Protein AF-A0A3D3IXP9-F1 (afdb_monomer_lite)

Radius of gyration: 16.08 Å; chains: 1; bounding box: 31×39×38 Å

Foldseek 3Di:
DLVVVPVVDPDPVVNVVVVVCVVVCVVVDPQAQVNLQVCLVPPPCQQPDDDCLVVLVVVLVVHQEEEEDEQCRNVPCQQNNVVRHQAYEYEHCYDHPNQPDGDPRYHYDNDDCVVPDDDD

Secondary structure (DSSP, 8-state):
-GGGGTTT--SHHHHHHHHHHHHTTTT-S---HHHHHHHHHH-HHHHH--SSGGGHHHHTTT-SSEEEEET-TT-HHHHHHGGGSSEEEEEESS--GGGTT--TTEEEEE--GGG-PPP-

Structure (mmCIF, N/CA/C/O backbone):
data_AF-A0A3D3IXP9-F1
#
_entry.id   AF-A0A3D3IXP9-F1
#
loop_
_atom_site.group_PDB
_atom_site.id
_atom_site.type_symbol
_atom_site.label_atom_id
_atom_site.label_alt_id
_atom_site.label_comp_id
_atom_site.label_asym_id
_atom_site.label_entity_id
_atom_site.label_seq_id
_atom_site.pdbx_PDB_ins_code
_atom_site.Cartn_x
_atom_site.Cartn_y
_atom_site.Cartn_z
_atom_site.occupancy
_atom_site.B_iso_or_equiv
_atom_site.auth_seq_id
_atom_site.auth_comp_id
_atom_site.auth_asym_id
_atom_site.auth_atom_id
_atom_site.pdbx_PDB_model_num
ATOM 1 N N . MET A 1 1 ? 8.637 -24.727 -7.833 1.00 47.94 1 MET A N 1
ATOM 2 C CA . MET A 1 1 ? 8.198 -23.346 -8.143 1.00 47.94 1 MET A CA 1
ATOM 3 C C . MET A 1 1 ? 6.773 -23.260 -8.717 1.00 47.94 1 MET A C 1
ATOM 5 O O . MET A 1 1 ? 6.031 -22.393 -8.285 1.00 47.94 1 MET A O 1
ATOM 9 N N . LEU A 1 2 ? 6.323 -24.171 -9.600 1.00 38.81 2 LEU A N 1
ATOM 10 C CA . LEU A 1 2 ? 4.950 -24.142 -10.159 1.00 38.81 2 LEU A CA 1
ATOM 11 C C . LEU A 1 2 ? 3.801 -24.385 -9.154 1.00 38.81 2 LEU A C 1
ATOM 13 O O . LEU A 1 2 ? 2.706 -23.862 -9.352 1.00 38.81 2 LEU A O 1
ATOM 17 N N . ALA A 1 3 ? 4.027 -25.146 -8.078 1.00 42.03 3 ALA A N 1
ATOM 18 C CA . ALA A 1 3 ? 2.979 -25.472 -7.102 1.00 42.03 3 ALA A CA 1
ATOM 19 C C . ALA A 1 3 ? 2.498 -24.254 -6.283 1.00 42.03 3 ALA A C 1
ATOM 21 O O . ALA A 1 3 ? 1.348 -24.214 -5.858 1.00 42.03 3 ALA A O 1
ATOM 22 N N . PHE A 1 4 ? 3.339 -23.227 -6.122 1.00 41.59 4 PHE A N 1
ATOM 23 C CA . PHE A 1 4 ? 3.035 -22.054 -5.290 1.00 41.59 4 PHE A CA 1
ATOM 24 C C . PHE A 1 4 ? 2.062 -21.067 -5.967 1.00 41.59 4 PHE A C 1
ATOM 26 O O . PHE A 1 4 ? 1.372 -20.297 -5.307 1.00 41.59 4 PHE A O 1
ATOM 33 N N . ILE A 1 5 ? 1.946 -21.118 -7.299 1.00 48.31 5 ILE A N 1
ATOM 34 C CA . ILE A 1 5 ? 1.144 -20.168 -8.090 1.00 48.31 5 ILE A CA 1
ATOM 35 C C . ILE A 1 5 ? -0.352 -20.539 -8.095 1.00 48.31 5 ILE A C 1
ATOM 37 O O . ILE A 1 5 ? -1.208 -19.677 -8.314 1.00 48.31 5 ILE A O 1
ATOM 41 N N . GLN A 1 6 ? -0.702 -21.803 -7.823 1.00 42.44 6 GLN A N 1
ATOM 42 C CA . GLN A 1 6 ? -2.093 -22.268 -7.896 1.00 42.44 6 GLN A CA 1
ATOM 43 C C . GLN A 1 6 ? -3.021 -21.605 -6.863 1.00 42.44 6 GLN A C 1
ATOM 45 O O . GLN A 1 6 ? -4.203 -21.432 -7.163 1.00 42.44 6 GLN A O 1
ATOM 50 N N . GLY A 1 7 ? -2.499 -21.188 -5.703 1.00 44.84 7 GLY A N 1
ATOM 51 C CA . GLY A 1 7 ? -3.282 -20.529 -4.648 1.00 44.84 7 GLY A CA 1
ATOM 52 C C . GLY A 1 7 ? -3.474 -19.018 -4.831 1.00 44.84 7 GLY A C 1
ATOM 53 O O . GLY A 1 7 ? -4.464 -18.466 -4.358 1.00 44.84 7 GLY A O 1
ATOM 54 N N . ILE A 1 8 ? -2.565 -18.350 -5.546 1.00 53.56 8 ILE A N 1
ATOM 55 C CA . ILE A 1 8 ? -2.538 -16.880 -5.662 1.00 53.56 8 ILE A CA 1
ATOM 56 C C . ILE A 1 8 ? -3.399 -16.402 -6.842 1.00 53.56 8 ILE A C 1
ATOM 58 O O . ILE A 1 8 ? -4.122 -15.412 -6.747 1.00 53.56 8 ILE A O 1
ATOM 62 N N . LEU A 1 9 ? -3.394 -17.138 -7.958 1.00 55.09 9 LEU A N 1
ATOM 63 C CA . LEU A 1 9 ? -4.157 -16.779 -9.155 1.00 55.09 9 LEU A CA 1
ATOM 64 C C . LEU A 1 9 ? -5.487 -17.537 -9.202 1.00 55.09 9 LEU A C 1
ATOM 66 O O . LEU A 1 9 ? -5.583 -18.662 -9.709 1.00 55.09 9 LEU A O 1
ATOM 70 N N . ARG A 1 10 ? -6.542 -16.883 -8.700 1.00 58.53 10 ARG A N 1
ATOM 71 C CA . ARG A 1 10 ? -7.897 -17.456 -8.616 1.00 58.53 10 ARG A CA 1
ATOM 72 C C . ARG A 1 10 ? -8.490 -17.832 -9.982 1.00 58.53 10 ARG A C 1
ATOM 74 O O . ARG A 1 10 ? -9.224 -18.814 -10.073 1.00 58.53 10 ARG A O 1
ATOM 81 N N . ARG A 1 11 ? -8.185 -17.100 -11.064 1.00 69.06 11 ARG A N 1
ATOM 82 C CA . ARG A 1 11 ? -8.832 -17.300 -12.378 1.00 69.06 11 ARG A CA 1
ATOM 83 C C . ARG A 1 11 ? -7.960 -18.123 -13.329 1.00 69.06 11 ARG A C 1
ATOM 85 O O . ARG A 1 11 ? -6.786 -17.830 -13.538 1.00 69.06 11 ARG A O 1
ATOM 92 N N . LYS A 1 12 ? -8.570 -19.110 -13.999 1.00 74.19 12 LYS A N 1
ATOM 93 C CA . LYS A 1 12 ? -7.897 -19.990 -14.979 1.00 74.19 12 LYS A CA 1
ATOM 94 C C . LYS A 1 12 ? -7.187 -19.205 -16.091 1.00 74.19 12 LYS A C 1
ATOM 96 O O . LYS A 1 12 ? -6.066 -19.550 -16.443 1.00 74.19 12 LYS A O 1
ATOM 101 N N . LYS A 1 13 ? -7.806 -18.132 -16.596 1.00 74.62 13 LYS A N 1
ATOM 102 C CA . LYS A 1 13 ? -7.219 -17.263 -17.631 1.00 74.62 13 LYS A CA 1
ATOM 103 C C . LYS A 1 13 ? -5.920 -16.581 -17.182 1.00 74.62 13 LYS A C 1
ATOM 105 O O . LYS A 1 13 ? -4.981 -16.489 -17.966 1.00 74.62 13 LYS A O 1
ATOM 110 N N . ASP A 1 14 ? -5.840 -16.183 -15.914 1.00 73.25 14 ASP A N 1
ATOM 111 C CA . ASP A 1 14 ? -4.662 -15.508 -15.366 1.00 73.25 14 ASP A CA 1
ATOM 112 C C . ASP A 1 14 ? -3.518 -16.515 -15.180 1.00 73.25 14 ASP A C 1
ATOM 114 O O . ASP A 1 14 ? -2.372 -16.214 -15.508 1.00 73.25 14 ASP A O 1
ATOM 118 N N . ARG A 1 15 ? -3.841 -17.760 -14.792 1.00 76.12 15 ARG A N 1
ATOM 119 C CA . ARG A 1 15 ? -2.876 -18.873 -14.755 1.00 76.12 15 ARG A CA 1
ATOM 120 C C . ARG A 1 15 ? -2.287 -19.186 -16.132 1.00 76.12 15 ARG A C 1
ATOM 122 O O . ARG A 1 15 ? -1.077 -19.349 -16.240 1.00 76.12 15 ARG A O 1
ATOM 129 N N . VAL A 1 16 ? -3.117 -19.237 -17.180 1.00 79.50 16 VAL A N 1
ATOM 130 C CA . VAL A 1 16 ? -2.642 -19.468 -18.560 1.00 79.50 16 VAL A CA 1
ATOM 131 C C . VAL A 1 16 ? -1.727 -18.332 -19.012 1.00 79.50 16 VAL A C 1
ATOM 133 O O . VAL A 1 16 ? -0.643 -18.593 -19.523 1.00 79.50 16 VAL A O 1
ATOM 136 N N . ARG A 1 17 ? -2.116 -17.076 -18.765 1.00 76.12 17 ARG A N 1
ATOM 137 C CA . ARG A 1 17 ? -1.313 -15.904 -19.133 1.00 76.12 17 ARG A CA 1
ATOM 138 C C . ARG A 1 17 ? 0.044 -15.881 -18.426 1.00 76.12 17 ARG A C 1
ATOM 140 O O . ARG A 1 17 ? 1.050 -15.549 -19.047 1.00 76.12 17 ARG A O 1
ATOM 147 N N . VAL A 1 18 ? 0.081 -16.240 -17.143 1.00 73.31 18 VAL A N 1
ATOM 148 C CA . VAL A 1 18 ? 1.331 -16.349 -16.377 1.00 73.31 18 VAL A CA 1
ATOM 149 C C . VAL A 1 18 ? 2.190 -17.498 -16.897 1.00 73.31 18 VAL A C 1
ATOM 151 O O . VAL A 1 18 ? 3.368 -17.289 -17.154 1.00 73.31 18 VAL A O 1
ATOM 154 N N . ALA A 1 19 ? 1.615 -18.674 -17.159 1.00 76.06 19 ALA A N 1
ATOM 155 C CA . ALA A 1 19 ? 2.358 -19.793 -17.741 1.00 76.06 19 ALA A CA 1
ATOM 156 C C . ALA A 1 19 ? 2.958 -19.447 -19.118 1.00 76.06 19 ALA A C 1
ATOM 158 O O . ALA A 1 19 ? 4.121 -19.747 -19.372 1.00 76.06 19 ALA A O 1
ATOM 159 N N . GLN A 1 20 ? 2.199 -18.757 -19.977 1.00 81.12 20 GLN A N 1
ATOM 160 C CA . GLN A 1 20 ? 2.674 -18.284 -21.281 1.00 81.12 20 GLN A CA 1
ATOM 161 C C . GLN A 1 20 ? 3.827 -17.286 -21.142 1.00 81.12 20 GLN A C 1
ATOM 163 O O . GLN A 1 20 ? 4.842 -17.440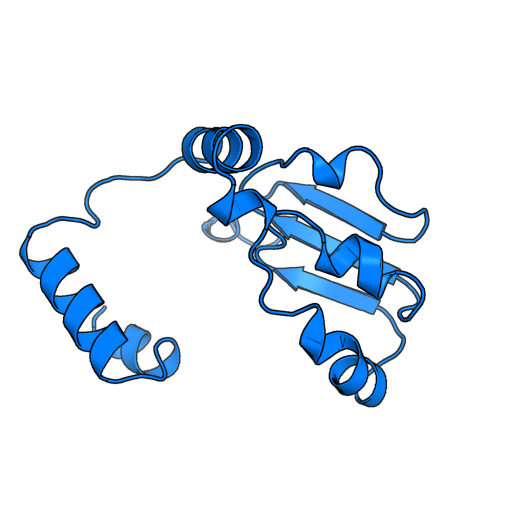 -21.812 1.00 81.12 20 GLN A O 1
ATOM 168 N N . ARG A 1 21 ? 3.708 -16.300 -20.241 1.00 72.69 21 ARG A N 1
ATOM 169 C CA . ARG A 1 21 ? 4.785 -15.337 -19.960 1.00 72.69 21 ARG A CA 1
ATOM 170 C C . ARG A 1 21 ? 6.044 -16.013 -19.422 1.00 72.69 21 ARG A C 1
ATOM 172 O O . ARG A 1 21 ? 7.137 -15.643 -19.826 1.00 72.69 21 ARG A O 1
ATOM 179 N N . HIS A 1 22 ? 5.896 -17.028 -18.575 1.00 72.56 22 HIS A N 1
ATOM 180 C CA . HIS A 1 22 ? 7.029 -17.800 -18.069 1.00 72.56 22 HIS A CA 1
ATOM 181 C C . HIS A 1 22 ? 7.724 -18.593 -19.177 1.00 72.56 22 HIS A C 1
ATOM 183 O O . HIS A 1 22 ? 8.948 -18.596 -19.249 1.00 72.56 22 HIS A O 1
ATOM 189 N N . ALA A 1 23 ? 6.955 -19.239 -20.057 1.00 78.62 23 ALA A N 1
ATOM 190 C CA . ALA A 1 23 ? 7.497 -20.031 -21.159 1.00 78.62 23 ALA A CA 1
ATOM 191 C C . ALA A 1 23 ? 8.330 -19.202 -22.152 1.00 78.62 23 ALA A C 1
ATOM 193 O O . ALA A 1 23 ? 9.241 -19.742 -22.770 1.00 78.62 23 ALA A O 1
ATOM 194 N N . VAL A 1 24 ? 8.049 -17.901 -22.281 1.00 81.88 24 VAL A N 1
ATOM 195 C CA . VAL A 1 24 ? 8.794 -16.980 -23.161 1.00 81.88 24 VAL A CA 1
ATOM 196 C C . VAL A 1 24 ? 9.856 -16.154 -22.427 1.00 81.88 24 VAL A C 1
ATOM 198 O O . VAL A 1 24 ? 10.377 -15.197 -22.987 1.00 81.88 24 VAL A O 1
ATOM 201 N N . GLY A 1 25 ? 10.161 -16.476 -21.164 1.00 66.94 25 GLY A N 1
ATOM 202 C CA . GLY A 1 25 ? 11.148 -15.730 -20.375 1.00 66.94 25 GLY A CA 1
ATOM 203 C C . GLY A 1 25 ? 10.698 -14.325 -19.958 1.00 66.94 25 GLY A C 1
ATOM 204 O O . GLY A 1 25 ? 11.512 -13.527 -19.514 1.00 66.94 25 GLY A O 1
ATOM 205 N N . GLY A 1 26 ? 9.404 -14.009 -20.036 1.00 61.31 26 GLY A N 1
ATOM 206 C CA . GLY A 1 26 ? 8.842 -12.701 -19.674 1.00 61.31 26 GLY A CA 1
ATOM 207 C C . GLY A 1 26 ? 8.848 -12.378 -18.174 1.00 61.31 26 GLY A C 1
ATOM 208 O O . GLY A 1 26 ? 8.278 -11.366 -17.781 1.00 61.31 26 GLY A O 1
ATOM 209 N N . PHE A 1 27 ? 9.442 -13.237 -17.338 1.00 60.91 27 PHE A N 1
ATOM 210 C CA . PHE A 1 27 ? 9.760 -12.953 -15.931 1.00 60.91 27 PHE A CA 1
ATOM 211 C C . PHE A 1 27 ? 11.270 -12.826 -15.679 1.00 60.91 27 PHE A C 1
ATOM 213 O O . PHE A 1 27 ? 11.680 -12.693 -14.532 1.00 60.91 27 PHE A O 1
ATOM 220 N N . ASN A 1 28 ? 12.097 -12.876 -16.730 1.00 52.78 28 ASN A N 1
ATOM 221 C CA . ASN A 1 28 ? 13.539 -12.649 -16.616 1.00 52.78 28 ASN A CA 1
ATOM 222 C C . ASN A 1 28 ? 13.872 -11.158 -16.439 1.00 52.78 28 ASN A C 1
ATOM 224 O O . ASN A 1 28 ? 15.006 -10.816 -16.115 1.00 52.78 28 ASN A O 1
ATOM 228 N N . GLU A 1 29 ? 12.894 -10.272 -16.644 1.00 60.22 29 GLU A N 1
ATOM 229 C CA . GLU A 1 29 ? 13.005 -8.862 -16.286 1.00 60.22 29 GLU A CA 1
ATOM 230 C C . GLU A 1 29 ? 12.860 -8.711 -14.769 1.00 60.22 29 GLU A C 1
ATOM 232 O O . GLU A 1 29 ? 11.775 -8.855 -14.199 1.00 60.22 29 GLU A O 1
ATOM 237 N N . ILE A 1 30 ? 13.982 -8.429 -14.105 1.00 62.78 30 ILE A N 1
ATOM 238 C CA . ILE A 1 30 ? 13.993 -8.004 -12.707 1.00 62.78 30 ILE A CA 1
ATOM 239 C C . ILE A 1 30 ? 13.473 -6.566 -12.673 1.00 62.78 30 ILE A C 1
ATOM 241 O O . ILE A 1 30 ? 14.208 -5.614 -12.934 1.00 62.78 30 ILE A O 1
ATOM 245 N N . ASN A 1 31 ? 12.188 -6.411 -12.363 1.00 73.00 31 ASN A N 1
ATOM 246 C CA . ASN A 1 31 ? 11.591 -5.099 -12.148 1.00 73.00 31 ASN A CA 1
ATOM 247 C C . ASN A 1 31 ? 12.062 -4.554 -10.798 1.00 73.00 31 ASN A C 1
ATOM 249 O O . ASN A 1 31 ? 11.757 -5.117 -9.748 1.00 73.00 31 ASN A O 1
ATOM 253 N N . THR A 1 32 ? 12.837 -3.475 -10.841 1.00 84.81 32 THR A N 1
ATOM 254 C CA . THR A 1 32 ? 13.408 -2.814 -9.662 1.00 84.81 32 THR A CA 1
ATOM 255 C C . THR A 1 32 ? 12.387 -1.903 -8.973 1.00 84.81 32 THR A C 1
ATOM 257 O O . THR A 1 32 ? 11.309 -1.650 -9.513 1.00 84.81 32 THR A O 1
ATOM 260 N N . ALA A 1 33 ? 12.745 -1.343 -7.807 1.00 85.94 33 ALA A N 1
ATOM 261 C CA . ALA A 1 33 ? 11.935 -0.297 -7.162 1.00 85.94 33 ALA A CA 1
ATOM 262 C C . ALA A 1 33 ? 11.665 0.842 -8.139 1.00 85.94 33 ALA A C 1
ATOM 264 O O . ALA A 1 33 ? 10.516 1.140 -8.446 1.00 85.94 33 ALA A O 1
ATOM 265 N N . ALA A 1 34 ? 12.742 1.381 -8.713 1.00 86.88 34 ALA A N 1
ATOM 266 C CA . ALA A 1 34 ? 12.703 2.504 -9.637 1.00 86.88 34 ALA A CA 1
ATOM 267 C C . ALA A 1 34 ? 11.772 2.267 -10.839 1.00 86.88 34 ALA A C 1
ATOM 269 O O . ALA A 1 34 ? 11.122 3.203 -11.300 1.00 86.88 34 ALA A O 1
ATOM 270 N N . TYR A 1 35 ? 11.666 1.026 -11.331 1.00 89.00 35 TYR A N 1
ATOM 271 C CA . TYR A 1 35 ? 10.717 0.681 -12.394 1.00 89.00 35 TYR A CA 1
ATOM 272 C C . TYR A 1 35 ? 9.264 0.928 -11.960 1.00 89.00 35 TYR A C 1
ATOM 274 O O . TYR A 1 35 ? 8.499 1.588 -12.665 1.00 89.00 35 TYR A O 1
ATOM 282 N N . TYR A 1 36 ? 8.877 0.428 -10.785 1.00 87.44 36 TYR A N 1
ATOM 283 C CA . TYR A 1 36 ? 7.520 0.610 -10.272 1.00 87.44 36 TYR A CA 1
ATOM 284 C C . TYR A 1 36 ? 7.253 2.049 -9.833 1.00 87.44 36 TYR A C 1
ATOM 286 O O . TYR A 1 36 ? 6.185 2.578 -10.140 1.00 87.44 36 TYR A O 1
ATOM 294 N N . GLU A 1 37 ? 8.227 2.706 -9.199 1.00 91.94 37 GLU A N 1
ATOM 295 C CA . GLU A 1 37 ? 8.152 4.129 -8.850 1.00 91.94 37 GLU A CA 1
ATOM 296 C C . GLU A 1 37 ? 7.854 4.961 -10.101 1.00 91.94 37 GLU A C 1
ATOM 298 O O . GLU A 1 37 ? 6.857 5.683 -10.147 1.00 91.94 37 GLU A O 1
ATOM 303 N N . HIS A 1 38 ? 8.632 4.774 -11.174 1.00 90.94 38 HIS A N 1
ATOM 304 C CA . HIS A 1 38 ? 8.398 5.455 -12.445 1.00 90.94 38 HIS A CA 1
ATOM 305 C C . HIS A 1 38 ? 6.956 5.275 -12.937 1.00 90.94 38 HIS A C 1
ATOM 307 O O . HIS A 1 38 ? 6.301 6.252 -13.297 1.00 90.94 38 HIS A O 1
ATOM 313 N N . HIS A 1 39 ? 6.420 4.053 -12.902 1.00 90.69 39 HIS A N 1
ATOM 314 C CA . HIS A 1 39 ? 5.043 3.801 -13.319 1.00 90.69 39 HIS A CA 1
ATOM 315 C C . HIS A 1 39 ? 3.993 4.444 -12.413 1.00 90.69 39 HIS A C 1
ATOM 317 O O . HIS A 1 39 ? 2.977 4.909 -12.927 1.00 90.69 39 HIS A O 1
ATOM 323 N N . HIS A 1 40 ? 4.222 4.537 -11.105 1.00 89.81 40 HIS A N 1
ATOM 324 C CA . HIS A 1 40 ? 3.336 5.296 -10.223 1.00 89.81 40 HIS A CA 1
ATOM 325 C C . HIS A 1 40 ? 3.315 6.791 -10.563 1.00 89.81 40 HIS A C 1
ATOM 327 O O . HIS A 1 40 ? 2.276 7.437 -10.419 1.00 89.81 40 HIS A O 1
ATOM 333 N N . HIS A 1 41 ? 4.413 7.333 -11.087 1.00 90.00 41 HIS A N 1
ATOM 334 C CA . HIS A 1 41 ? 4.484 8.722 -11.534 1.00 90.00 41 HIS A CA 1
ATOM 335 C C . HIS A 1 41 ? 3.915 8.955 -12.942 1.00 90.00 41 HIS A C 1
ATOM 337 O O . HIS A 1 41 ? 3.359 10.022 -13.192 1.00 90.00 41 HIS A O 1
ATOM 343 N N . THR A 1 42 ? 4.026 7.990 -13.859 1.00 92.19 42 THR A N 1
ATOM 344 C CA . THR A 1 42 ? 3.733 8.222 -15.289 1.00 92.19 42 THR A CA 1
ATOM 345 C C . THR A 1 42 ? 2.544 7.445 -15.843 1.00 92.19 42 THR A C 1
ATOM 347 O O . THR A 1 42 ? 2.028 7.790 -16.906 1.00 92.19 42 THR A O 1
ATOM 350 N N . SER A 1 43 ? 2.085 6.393 -15.162 1.00 92.56 43 SER A N 1
ATOM 351 C CA . SER A 1 43 ? 1.032 5.515 -15.666 1.00 92.56 43 SER A CA 1
ATOM 352 C C . SER A 1 43 ? -0.286 5.712 -14.931 1.00 92.56 43 SER A C 1
ATOM 354 O O . SER A 1 43 ? -0.447 5.307 -13.779 1.00 92.56 43 SER A O 1
ATOM 356 N N . GLN A 1 44 ? -1.294 6.1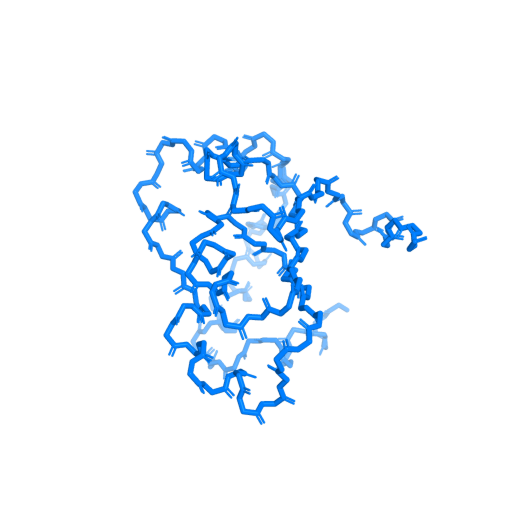85 -15.667 1.00 89.62 44 GLN A N 1
ATOM 357 C CA . GLN A 1 44 ? -2.661 6.324 -15.163 1.00 89.62 44 GLN A CA 1
ATOM 358 C C . GLN A 1 44 ? -3.205 5.013 -14.570 1.00 89.62 44 GLN A C 1
ATOM 360 O O . GLN A 1 44 ? -3.890 5.012 -13.556 1.00 89.62 44 GLN A O 1
ATOM 365 N N . LYS A 1 45 ? -2.844 3.856 -15.144 1.00 89.12 45 LYS A N 1
ATOM 366 C CA . LYS A 1 45 ? -3.285 2.550 -14.625 1.00 89.12 45 LYS A CA 1
ATOM 367 C C . LYS A 1 45 ? -2.757 2.254 -13.223 1.00 89.12 45 LYS A C 1
ATOM 369 O O . LYS A 1 45 ? -3.472 1.616 -12.453 1.00 89.12 45 LYS A O 1
ATOM 374 N N . TYR A 1 46 ? -1.529 2.665 -12.920 1.00 87.38 46 TYR A N 1
ATOM 375 C CA . TYR A 1 46 ? -0.930 2.504 -11.593 1.00 87.38 46 TYR A CA 1
ATOM 376 C C . TYR A 1 46 ? -1.471 3.543 -10.608 1.00 87.38 46 TYR A C 1
ATOM 378 O O . TYR A 1 46 ? -1.591 3.262 -9.419 1.00 87.38 46 TYR A O 1
ATOM 386 N N . GLN A 1 47 ? -1.850 4.722 -11.099 1.00 90.75 47 GLN A N 1
ATOM 387 C CA . GLN A 1 47 ? -2.458 5.779 -10.292 1.00 90.75 47 GLN A CA 1
ATOM 388 C C . GLN A 1 47 ? -3.922 5.487 -9.952 1.00 90.75 47 GLN A C 1
ATOM 390 O O . GLN A 1 47 ? -4.367 5.797 -8.850 1.00 90.75 47 GLN A O 1
ATOM 395 N N . ASP A 1 48 ? -4.668 4.854 -10.857 1.00 88.81 48 ASP A N 1
ATOM 396 C CA . ASP A 1 48 ? -6.113 4.705 -10.701 1.00 88.81 48 ASP A CA 1
ATOM 397 C C . ASP A 1 48 ? -6.538 3.430 -10.002 1.00 88.81 48 ASP A C 1
ATOM 399 O O . ASP A 1 48 ? -7.384 3.492 -9.107 1.00 88.81 48 ASP A O 1
ATOM 403 N N . ASN A 1 49 ? -5.954 2.298 -10.389 1.00 88.31 49 ASN A N 1
ATOM 404 C CA . ASN A 1 49 ? -6.413 1.000 -9.922 1.00 88.31 49 ASN A CA 1
ATOM 405 C C . ASN A 1 49 ? -6.038 0.783 -8.457 1.00 88.31 49 ASN A C 1
ATOM 407 O O . ASN A 1 49 ? -4.871 0.871 -8.080 1.00 88.31 49 ASN A O 1
ATOM 411 N N . ASN A 1 50 ? -7.025 0.429 -7.643 1.00 90.94 50 ASN A N 1
ATOM 412 C CA . ASN A 1 50 ? -6.819 -0.065 -6.291 1.00 90.94 50 ASN A CA 1
ATOM 413 C C . ASN A 1 50 ? -7.768 -1.247 -6.061 1.00 90.94 50 ASN A C 1
ATOM 415 O O . ASN A 1 50 ? -8.889 -1.240 -6.561 1.00 90.94 50 ASN A O 1
ATOM 419 N N . TRP A 1 51 ? -7.296 -2.290 -5.379 1.00 88.12 51 TRP A N 1
ATOM 420 C CA . TRP A 1 51 ? -8.067 -3.522 -5.187 1.00 88.12 51 TRP A CA 1
ATOM 421 C C . TRP A 1 51 ? -8.802 -3.582 -3.850 1.00 88.12 51 TRP A C 1
ATOM 423 O O . TRP A 1 51 ? -9.718 -4.383 -3.727 1.00 88.12 51 TRP A O 1
ATOM 433 N N . LEU A 1 52 ? -8.397 -2.777 -2.863 1.00 92.94 52 LEU A N 1
ATOM 434 C CA . LEU A 1 52 ? -8.868 -2.887 -1.479 1.00 92.94 52 LEU A CA 1
ATOM 435 C C . LEU A 1 52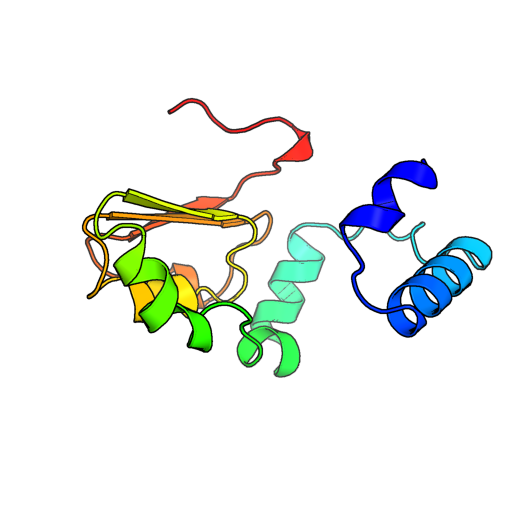 ? -9.791 -1.744 -1.051 1.00 92.94 52 LEU A C 1
ATOM 437 O O . LEU A 1 52 ? -10.512 -1.894 -0.068 1.00 92.94 52 LEU A O 1
ATOM 441 N N . VAL A 1 53 ? -9.797 -0.617 -1.772 1.00 95.44 53 VAL A N 1
ATOM 442 C CA . VAL A 1 53 ? -10.656 0.540 -1.458 1.00 95.44 53 VAL A CA 1
ATOM 443 C C . VAL A 1 53 ? -12.133 0.142 -1.348 1.00 95.44 53 VAL A C 1
ATOM 445 O O . VAL A 1 53 ? -12.779 0.476 -0.355 1.00 95.44 53 VAL A O 1
ATOM 448 N N . ASP A 1 54 ? -12.650 -0.636 -2.299 1.00 95.19 54 ASP A N 1
ATOM 449 C CA . ASP A 1 54 ? -14.057 -1.064 -2.289 1.00 95.19 54 ASP A CA 1
ATOM 450 C C . ASP A 1 54 ? -14.376 -2.026 -1.124 1.00 95.19 54 ASP A C 1
ATOM 452 O O . ASP A 1 54 ? -15.517 -2.109 -0.663 1.00 95.19 54 ASP A O 1
ATOM 456 N N . ASP A 1 55 ? -13.358 -2.704 -0.586 1.00 95.44 55 ASP A N 1
ATOM 457 C CA . ASP A 1 55 ? -13.489 -3.694 0.484 1.00 95.44 55 ASP A CA 1
ATOM 458 C C . ASP A 1 55 ? -13.352 -3.093 1.897 1.00 95.44 55 ASP A C 1
ATOM 460 O O . ASP A 1 55 ? -13.585 -3.795 2.886 1.00 95.44 55 ASP A O 1
ATOM 464 N N . ILE A 1 56 ? -13.059 -1.791 2.042 1.00 95.56 56 ILE A N 1
ATOM 465 C CA . ILE A 1 56 ? -12.923 -1.103 3.346 1.00 95.56 56 ILE A CA 1
ATOM 466 C C . ILE A 1 56 ? -14.130 -1.369 4.262 1.00 95.56 56 ILE A C 1
ATOM 468 O O . ILE A 1 56 ? -13.989 -1.597 5.467 1.00 95.56 56 ILE A O 1
ATOM 472 N N . GLY A 1 57 ? -15.346 -1.345 3.707 1.00 94.12 57 GLY A N 1
ATOM 473 C CA . GLY A 1 57 ? -16.577 -1.604 4.456 1.00 94.12 57 GLY A CA 1
ATOM 474 C C . GLY A 1 57 ? -16.648 -3.014 5.050 1.00 94.12 57 GLY A C 1
ATOM 475 O O . GLY A 1 57 ? -17.198 -3.195 6.136 1.00 94.12 57 GLY A O 1
ATOM 476 N N . ILE A 1 58 ? -16.083 -4.005 4.358 1.00 95.25 58 ILE A N 1
ATOM 477 C CA . ILE A 1 58 ? -16.009 -5.394 4.819 1.00 95.25 58 ILE A CA 1
ATOM 478 C C . ILE A 1 58 ? -14.879 -5.535 5.840 1.00 95.25 58 ILE A C 1
ATOM 480 O O . ILE A 1 58 ? -15.100 -6.093 6.913 1.00 95.25 58 ILE A O 1
ATOM 484 N N . LEU A 1 59 ? -13.703 -4.975 5.551 1.00 94.06 59 LEU A N 1
ATOM 485 C CA . LEU A 1 59 ? -12.526 -5.057 6.418 1.00 94.06 59 LEU A CA 1
ATOM 486 C C . LEU A 1 59 ? -12.773 -4.439 7.801 1.00 94.06 59 LEU A C 1
ATOM 488 O O . LEU A 1 59 ? -12.376 -5.034 8.801 1.00 94.06 59 LEU A O 1
ATOM 492 N N . ARG A 1 60 ? -13.528 -3.330 7.893 1.00 94.69 60 ARG A N 1
ATOM 493 C CA . ARG A 1 60 ? -13.869 -2.726 9.199 1.00 94.69 60 ARG A CA 1
ATOM 494 C C . ARG A 1 60 ? -14.686 -3.643 10.109 1.00 94.69 60 ARG A C 1
ATOM 496 O O . ARG A 1 60 ? -14.705 -3.460 11.318 1.00 94.69 60 ARG A O 1
ATOM 503 N N . LYS A 1 61 ? -15.423 -4.598 9.532 1.00 95.62 61 LYS A N 1
ATOM 504 C CA . LYS A 1 61 ? -16.208 -5.566 10.315 1.00 95.62 61 LYS A CA 1
ATOM 505 C C . LYS A 1 61 ? -15.316 -6.629 10.952 1.00 95.62 61 LYS A C 1
ATOM 507 O O . LYS A 1 61 ? -15.762 -7.315 11.862 1.00 95.62 61 LYS A O 1
ATOM 512 N N . ILE A 1 62 ? -14.093 -6.781 10.448 1.00 96.00 62 ILE A N 1
ATOM 513 C CA . ILE A 1 62 ? -13.090 -7.707 10.970 1.00 96.00 62 ILE A CA 1
ATOM 514 C C . ILE A 1 62 ? -12.280 -7.016 12.068 1.00 96.00 62 ILE A C 1
ATOM 516 O O . ILE A 1 62 ? -12.024 -7.614 13.108 1.00 96.00 62 ILE A O 1
ATOM 520 N N . THR A 1 63 ? -11.876 -5.763 11.844 1.00 94.44 63 THR A N 1
ATOM 521 C CA . THR A 1 63 ? -11.099 -4.977 12.807 1.00 94.44 63 THR A CA 1
ATOM 522 C C . THR A 1 63 ? -11.254 -3.480 12.556 1.00 94.44 63 THR A C 1
ATOM 524 O O . THR A 1 63 ? -11.359 -3.048 11.412 1.00 94.44 63 THR A O 1
ATOM 527 N N . ASP A 1 64 ? -11.203 -2.686 13.620 1.00 92.94 64 ASP A N 1
ATOM 528 C CA . ASP A 1 64 ? -11.020 -1.229 13.605 1.00 92.94 64 ASP A CA 1
ATOM 529 C C . ASP A 1 64 ? -9.646 -0.820 14.183 1.00 92.94 64 ASP A C 1
ATOM 531 O O . ASP A 1 64 ? -9.372 0.356 14.418 1.00 92.94 64 ASP A O 1
ATOM 535 N N . GLY A 1 65 ? -8.779 -1.801 14.456 1.00 95.31 65 GLY A N 1
ATOM 536 C CA . GLY A 1 65 ? -7.510 -1.635 15.153 1.00 95.31 65 GLY A CA 1
ATOM 537 C C . GLY A 1 65 ? -6.358 -1.217 14.240 1.00 95.31 65 GLY A C 1
ATOM 538 O O . GLY A 1 65 ? -6.422 -0.205 13.544 1.00 95.31 65 GLY A O 1
ATOM 539 N N . ILE A 1 66 ? -5.262 -1.976 14.301 1.00 95.94 66 ILE A N 1
ATOM 540 C CA . ILE A 1 66 ? -4.051 -1.730 13.510 1.00 95.94 66 ILE A CA 1
ATOM 541 C C . ILE A 1 66 ? -4.121 -2.570 12.234 1.00 95.94 66 ILE A C 1
ATOM 543 O O . ILE A 1 66 ? -4.303 -3.786 12.311 1.00 95.94 66 ILE A O 1
ATOM 547 N N . VAL A 1 67 ? -3.960 -1.931 11.077 1.00 96.62 67 VAL A N 1
ATOM 548 C CA . VAL A 1 67 ? -3.967 -2.589 9.763 1.00 96.62 67 VAL A CA 1
ATOM 549 C C . VAL A 1 67 ? -2.629 -2.377 9.065 1.00 96.62 67 VAL A C 1
ATOM 551 O O . VAL A 1 67 ? -2.125 -1.262 9.009 1.00 96.62 67 VAL A O 1
ATOM 554 N N . CYS A 1 68 ? -2.067 -3.445 8.505 1.00 95.44 68 CYS A N 1
ATOM 555 C CA . CYS A 1 68 ? -0.890 -3.383 7.644 1.00 95.44 68 CYS A CA 1
ATOM 556 C C . CYS A 1 68 ? -1.297 -3.755 6.213 1.00 95.44 68 CYS A C 1
ATOM 558 O O . CYS A 1 68 ? -1.824 -4.847 5.991 1.00 95.44 68 CYS A O 1
ATOM 560 N N . GLU A 1 69 ? -1.081 -2.852 5.257 1.00 95.38 69 GLU A N 1
ATOM 561 C CA . GLU A 1 69 ? -1.262 -3.118 3.829 1.00 95.38 69 GLU A CA 1
ATOM 562 C C . GLU A 1 69 ? 0.089 -3.484 3.207 1.00 95.38 69 GLU A C 1
ATOM 564 O O . GLU A 1 69 ? 1.011 -2.670 3.178 1.00 95.38 69 GLU A O 1
ATOM 569 N N . ILE A 1 70 ? 0.194 -4.711 2.691 1.00 93.69 70 ILE A N 1
ATOM 570 C CA . ILE A 1 70 ? 1.380 -5.199 1.982 1.00 93.69 70 ILE A CA 1
ATOM 571 C C . ILE A 1 70 ? 1.195 -4.973 0.483 1.00 93.69 70 ILE A C 1
ATOM 573 O O . ILE A 1 70 ? 0.251 -5.498 -0.107 1.00 93.69 70 ILE A O 1
ATOM 577 N N . GLY A 1 71 ? 2.132 -4.255 -0.132 1.00 92.88 71 GLY A N 1
ATOM 578 C CA . GLY A 1 71 ? 2.024 -3.812 -1.518 1.00 92.88 71 GLY A CA 1
ATOM 579 C C . GLY A 1 71 ? 1.009 -2.679 -1.658 1.00 92.88 71 GLY A C 1
ATOM 580 O O . GLY A 1 71 ? 0.060 -2.800 -2.433 1.00 92.88 71 GLY A O 1
ATOM 581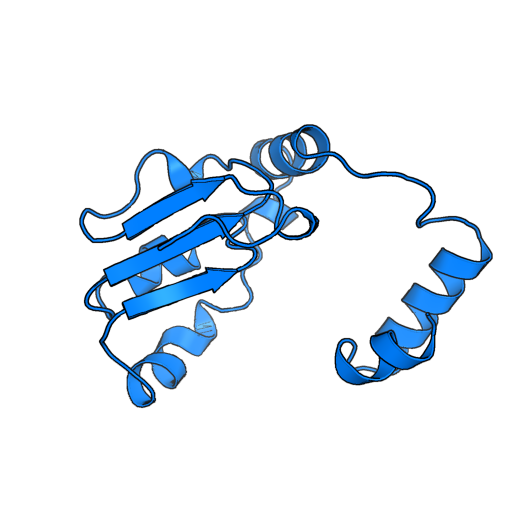 N N . CYS A 1 72 ? 1.165 -1.609 -0.867 1.00 94.56 72 CYS A N 1
ATOM 582 C CA . CYS A 1 72 ? 0.194 -0.513 -0.807 1.00 94.56 72 CYS A CA 1
ATOM 583 C C . CYS A 1 72 ? 0.141 0.376 -2.064 1.00 94.56 72 CYS A C 1
ATOM 585 O O . CYS A 1 72 ? -0.755 1.217 -2.189 1.00 94.56 72 CYS A O 1
ATOM 587 N N . GLY A 1 73 ? 1.070 0.206 -3.010 1.00 94.62 73 GLY A N 1
ATOM 588 C CA . GLY A 1 73 ? 1.064 0.831 -4.328 1.00 94.62 73 GLY A CA 1
ATOM 589 C C . GLY A 1 73 ? 0.772 2.331 -4.275 1.00 94.62 73 GLY A C 1
ATOM 590 O O . GLY A 1 73 ? 1.465 3.103 -3.619 1.00 94.62 73 GLY A O 1
ATOM 591 N N . ASN A 1 74 ? -0.302 2.763 -4.941 1.00 95.19 74 ASN A N 1
ATOM 592 C CA . ASN A 1 74 ? -0.702 4.176 -5.021 1.00 95.19 74 ASN A CA 1
ATOM 593 C C . ASN A 1 74 ? -1.283 4.782 -3.730 1.00 95.19 74 ASN A C 1
ATOM 595 O O . ASN A 1 74 ? -1.838 5.877 -3.798 1.00 95.19 74 ASN A O 1
ATOM 599 N N . SER A 1 75 ? -1.218 4.061 -2.607 1.00 96.81 75 SER A N 1
ATOM 600 C CA . SER A 1 75 ? -1.653 4.453 -1.261 1.00 96.81 75 SER A CA 1
ATOM 601 C C . SER A 1 75 ? -3.122 4.861 -1.100 1.00 96.81 75 SER A C 1
ATOM 603 O O . SER A 1 75 ? -3.527 5.268 -0.010 1.00 96.81 75 SER A O 1
ATOM 605 N N . LYS A 1 76 ? -3.973 4.714 -2.126 1.00 97.06 76 LYS A N 1
ATOM 606 C CA . LYS A 1 76 ? -5.393 5.103 -2.039 1.00 97.06 76 LYS A CA 1
ATOM 607 C C . LYS A 1 76 ? -6.135 4.395 -0.907 1.00 97.06 76 LYS A C 1
ATOM 609 O O . LYS A 1 76 ? -6.970 5.021 -0.259 1.00 97.06 76 LYS A O 1
ATOM 614 N N . PHE A 1 77 ? -5.831 3.121 -0.663 1.00 97.62 77 PHE A N 1
ATOM 615 C CA . PHE A 1 77 ? -6.415 2.382 0.454 1.00 97.62 77 PHE A CA 1
ATOM 616 C C . PHE A 1 77 ? -5.976 2.954 1.803 1.00 97.62 77 PHE A C 1
ATOM 618 O O . PHE A 1 77 ? -6.819 3.117 2.675 1.00 97.62 77 PHE A O 1
ATOM 625 N N . LEU A 1 78 ? -4.708 3.340 1.963 1.00 97.81 78 LEU A N 1
ATOM 626 C CA . LEU A 1 78 ? -4.229 3.999 3.180 1.00 97.81 78 LEU A CA 1
ATOM 627 C C . LEU A 1 78 ? -4.972 5.313 3.447 1.00 97.81 78 LEU A C 1
ATOM 629 O O . LEU A 1 78 ? -5.439 5.552 4.557 1.00 97.81 78 LEU A O 1
ATOM 633 N N . HIS A 1 79 ? -5.141 6.141 2.414 1.00 98.00 79 HIS A N 1
ATOM 634 C CA . HIS A 1 79 ? -5.866 7.413 2.515 1.00 98.00 79 HIS A CA 1
ATOM 635 C C . HIS A 1 79 ? -7.335 7.225 2.883 1.00 98.00 79 HIS A C 1
ATOM 637 O O . HIS A 1 79 ? -7.845 7.881 3.788 1.00 98.00 79 HIS A O 1
ATOM 643 N N . GLN A 1 80 ? -8.026 6.329 2.181 1.00 97.81 80 GLN A N 1
ATOM 644 C CA . GLN A 1 80 ? -9.462 6.123 2.375 1.00 97.81 80 GLN A CA 1
ATOM 645 C C . GLN A 1 80 ? -9.776 5.242 3.587 1.00 97.81 80 GLN A C 1
ATOM 647 O O . GLN A 1 80 ? -10.858 5.342 4.161 1.00 97.81 80 GLN A O 1
ATOM 652 N N . GLY A 1 81 ? -8.843 4.383 3.989 1.00 97.31 81 GLY A N 1
ATOM 653 C CA . GLY A 1 81 ? -8.949 3.524 5.160 1.00 97.31 81 GLY A CA 1
ATOM 654 C C . GLY A 1 81 ? -8.658 4.260 6.464 1.00 97.31 81 GLY A C 1
ATOM 655 O O . GLY A 1 81 ? -9.241 3.905 7.486 1.00 97.31 81 GLY A O 1
ATOM 656 N N . ALA A 1 82 ? -7.821 5.302 6.446 1.00 97.88 82 ALA A N 1
ATOM 657 C CA . ALA A 1 82 ? -7.391 6.026 7.643 1.00 97.88 82 ALA A CA 1
ATOM 658 C C . ALA A 1 82 ? -8.528 6.461 8.590 1.00 97.88 82 ALA A C 1
ATOM 660 O O . ALA A 1 82 ? -8.373 6.284 9.798 1.00 97.88 82 ALA A O 1
ATOM 661 N N . PRO A 1 83 ? -9.692 6.951 8.116 1.00 97.75 83 PRO A N 1
ATOM 662 C CA . PRO A 1 83 ? -10.809 7.311 8.996 1.00 97.75 83 PRO A CA 1
ATOM 663 C C . PRO A 1 83 ? -11.523 6.116 9.651 1.00 97.75 83 PRO A C 1
ATOM 665 O O . PRO A 1 83 ? -12.447 6.309 10.440 1.00 97.75 83 PRO A O 1
ATOM 668 N N . HIS A 1 84 ? -11.178 4.883 9.280 1.00 97.50 84 HIS A N 1
ATOM 669 C CA . HIS A 1 84 ? -11.882 3.662 9.680 1.00 97.50 84 HIS A CA 1
ATOM 670 C C . HIS A 1 84 ? -11.057 2.731 10.566 1.00 97.50 84 HIS A C 1
ATOM 672 O O . HIS A 1 84 ? -11.634 1.848 11.197 1.00 97.50 84 HIS A O 1
ATOM 678 N N . PHE A 1 85 ? -9.741 2.926 10.624 1.00 97.81 85 PHE A N 1
ATOM 679 C CA . PHE A 1 85 ? -8.831 2.107 11.415 1.00 97.81 85 PHE A CA 1
ATOM 680 C C . PHE A 1 85 ? -8.043 2.988 12.382 1.00 97.81 85 PHE A C 1
ATOM 682 O O . PHE A 1 85 ? -7.692 4.124 12.069 1.00 97.81 85 PHE A O 1
ATOM 689 N N . ARG A 1 86 ? -7.733 2.469 13.570 1.00 97.69 86 ARG A N 1
ATOM 690 C CA . ARG A 1 86 ? -6.989 3.195 14.607 1.00 97.69 86 ARG A CA 1
ATOM 691 C C . ARG A 1 86 ? -5.599 3.595 14.131 1.00 97.69 86 ARG A C 1
ATOM 693 O O . ARG A 1 86 ? -5.156 4.704 14.415 1.00 97.69 86 ARG A O 1
ATOM 700 N N . LYS A 1 87 ? -4.917 2.688 13.432 1.00 97.75 87 LYS A N 1
ATOM 701 C CA . LYS A 1 87 ? -3.596 2.923 12.850 1.00 97.75 87 LYS A CA 1
ATOM 702 C C . LYS A 1 87 ? -3.440 2.110 11.575 1.00 97.75 87 LYS A C 1
ATOM 704 O O . LYS A 1 87 ? -3.893 0.966 11.521 1.00 97.75 87 LYS A O 1
ATOM 709 N N . MET A 1 88 ? -2.765 2.672 10.582 1.00 98.00 88 MET A N 1
ATOM 710 C CA . MET A 1 88 ? -2.391 1.942 9.377 1.00 98.00 88 MET A CA 1
ATOM 711 C C . MET A 1 88 ? -0.884 1.996 9.144 1.00 98.00 88 MET A C 1
ATOM 713 O O . MET A 1 88 ? -0.232 2.987 9.462 1.00 98.00 88 MET A O 1
ATOM 717 N N . LEU A 1 89 ? -0.346 0.924 8.576 1.00 97.06 89 LEU A N 1
ATOM 718 C CA . LEU A 1 89 ? 1.010 0.853 8.048 1.00 97.06 89 LEU A CA 1
ATOM 719 C C . LEU A 1 89 ? 0.929 0.417 6.586 1.00 97.06 89 LEU A C 1
ATOM 721 O O . LEU A 1 89 ? 0.436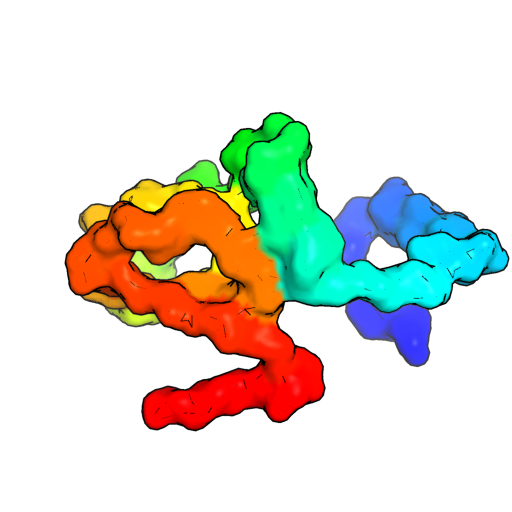 -0.670 6.291 1.00 97.06 89 LEU A O 1
ATOM 725 N N . GLY A 1 90 ? 1.404 1.260 5.679 1.00 96.38 90 GLY A N 1
ATOM 726 C CA . GLY A 1 90 ? 1.638 0.886 4.290 1.00 96.38 90 GLY A CA 1
ATOM 727 C C . GLY A 1 90 ? 3.050 0.356 4.112 1.00 96.38 90 GLY A C 1
ATOM 728 O O . GLY A 1 90 ? 4.007 1.029 4.493 1.00 96.38 90 GLY A O 1
ATOM 729 N N . VAL A 1 91 ? 3.186 -0.823 3.515 1.00 95.06 91 VAL A N 1
ATOM 730 C CA . VAL A 1 91 ? 4.485 -1.390 3.153 1.00 95.06 91 VAL A CA 1
ATOM 731 C C . VAL A 1 91 ? 4.517 -1.618 1.659 1.00 95.06 91 VAL A C 1
ATOM 733 O O . VAL A 1 91 ? 3.677 -2.340 1.124 1.00 95.06 91 VAL A O 1
ATOM 736 N N . ASP A 1 92 ? 5.495 -1.038 0.978 1.00 93.94 92 ASP A N 1
ATOM 737 C CA . ASP A 1 92 ? 5.713 -1.305 -0.439 1.00 93.94 92 ASP A CA 1
ATOM 738 C C . ASP A 1 92 ? 7.200 -1.317 -0.767 1.00 93.94 92 ASP A C 1
ATOM 740 O O . ASP A 1 92 ? 8.019 -0.710 -0.084 1.00 93.94 92 ASP A O 1
ATOM 744 N N . TRP A 1 93 ? 7.545 -2.009 -1.840 1.00 91.88 93 TRP A N 1
ATOM 745 C CA . TRP A 1 93 ? 8.886 -1.977 -2.390 1.00 91.88 93 TRP A CA 1
ATOM 746 C C . TRP A 1 93 ? 9.181 -0.607 -3.032 1.00 91.88 93 TRP A C 1
ATOM 748 O O . TRP A 1 93 ? 10.322 -0.140 -3.010 1.00 91.88 93 TRP A O 1
ATOM 758 N N . ALA A 1 94 ? 8.175 0.047 -3.618 1.00 92.44 94 ALA A N 1
ATOM 759 C CA . ALA A 1 94 ? 8.305 1.299 -4.360 1.00 92.44 94 ALA A CA 1
ATOM 760 C C . ALA A 1 94 ? 7.666 2.485 -3.621 1.00 92.44 94 ALA A C 1
ATOM 762 O O . ALA A 1 94 ? 6.569 2.376 -3.073 1.00 92.44 94 ALA A O 1
ATOM 763 N N . VAL A 1 95 ? 8.318 3.651 -3.654 1.00 93.38 95 VAL A N 1
ATOM 764 C CA . VAL A 1 95 ? 7.704 4.909 -3.201 1.00 93.38 95 VAL A CA 1
ATOM 765 C C . VAL A 1 95 ? 6.738 5.438 -4.259 1.00 93.38 95 VAL A C 1
ATOM 767 O O . VAL A 1 95 ? 7.000 5.389 -5.460 1.00 93.38 95 VAL A O 1
ATOM 770 N N . THR A 1 96 ? 5.606 5.989 -3.829 1.00 91.88 96 THR A N 1
ATOM 771 C CA . THR A 1 96 ? 4.616 6.562 -4.748 1.00 91.88 96 THR A CA 1
ATOM 772 C C . THR A 1 96 ? 4.241 7.977 -4.321 1.00 91.88 96 THR A C 1
ATOM 774 O O . THR A 1 96 ? 4.359 8.305 -3.141 1.00 91.88 96 THR A O 1
ATOM 777 N N . PRO A 1 97 ? 3.764 8.847 -5.235 1.00 91.56 97 PRO A N 1
ATOM 778 C CA . PRO A 1 97 ? 3.389 10.221 -4.878 1.00 91.56 97 PRO A CA 1
ATOM 779 C C . PRO A 1 97 ? 2.435 10.301 -3.681 1.00 91.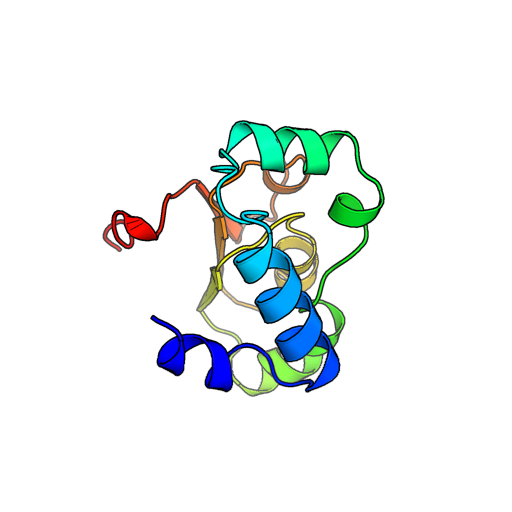56 97 PRO A C 1
ATOM 781 O O . PRO A 1 97 ? 2.516 11.209 -2.856 1.00 91.56 97 PRO A O 1
ATOM 784 N N . GLY A 1 98 ? 1.534 9.322 -3.575 1.00 91.44 98 GLY A N 1
ATOM 785 C CA . GLY A 1 98 ? 0.522 9.272 -2.534 1.00 91.44 98 GLY A CA 1
ATOM 786 C C . GLY A 1 98 ? 1.068 8.990 -1.132 1.00 91.44 98 GLY A C 1
ATOM 787 O O . GLY A 1 98 ? 0.307 9.138 -0.177 1.00 91.44 98 GLY A O 1
ATOM 788 N N . THR A 1 99 ? 2.335 8.598 -0.963 1.00 92.94 99 THR A N 1
ATOM 789 C CA . THR A 1 99 ? 2.932 8.366 0.365 1.00 92.94 99 THR A CA 1
ATOM 790 C C . THR A 1 99 ? 3.513 9.632 0.999 1.00 92.94 99 THR A C 1
ATOM 792 O O . THR A 1 99 ? 3.824 9.627 2.185 1.00 92.94 99 THR A O 1
ATOM 795 N N . GLN A 1 100 ? 3.621 10.738 0.254 1.00 90.50 100 GLN A N 1
ATOM 796 C CA . GLN A 1 100 ? 4.214 11.985 0.759 1.00 90.50 100 GLN A CA 1
ATOM 797 C C . GLN A 1 100 ? 3.289 12.775 1.698 1.00 90.50 100 GLN A C 1
ATOM 799 O O . GLN A 1 100 ? 3.770 13.566 2.501 1.00 90.50 100 GLN A O 1
ATOM 804 N N . ASN A 1 101 ? 1.972 12.569 1.606 1.00 93.19 101 ASN A N 1
ATOM 805 C CA . ASN A 1 101 ? 0.961 13.346 2.336 1.00 93.19 101 ASN A CA 1
ATOM 806 C C . ASN A 1 101 ? -0.025 12.438 3.078 1.00 93.19 101 ASN A C 1
ATOM 808 O O . ASN A 1 101 ? -1.237 12.605 2.958 1.00 93.19 101 ASN A O 1
ATOM 812 N N . LEU A 1 102 ? 0.479 11.424 3.778 1.00 97.31 102 LEU A N 1
ATOM 813 C CA . LEU A 1 102 ? -0.371 10.443 4.448 1.00 97.31 102 LEU A CA 1
ATOM 814 C C . LEU A 1 102 ? -1.127 11.044 5.649 1.00 97.31 102 LEU A C 1
ATOM 816 O O . LEU A 1 102 ? -0.634 11.978 6.287 1.00 97.31 102 LEU A O 1
ATOM 820 N N . PRO A 1 103 ? -2.321 10.518 5.978 1.00 98.12 103 PRO A N 1
ATOM 821 C CA . PRO A 1 103 ? -3.044 10.922 7.180 1.00 98.12 103 PRO A CA 1
ATOM 822 C C . PRO A 1 103 ? -2.234 10.644 8.456 1.00 98.12 103 PRO A C 1
ATOM 824 O O . PRO A 1 103 ? -1.418 9.730 8.498 1.00 98.12 103 PRO A O 1
ATOM 827 N N . ALA A 1 104 ? -2.495 11.397 9.528 1.00 98.00 104 ALA A N 1
ATOM 828 C CA . ALA A 1 104 ? -1.673 11.379 10.747 1.00 98.00 104 ALA A CA 1
ATOM 829 C C . ALA A 1 104 ? -1.583 10.016 11.466 1.00 98.00 104 ALA A C 1
ATOM 831 O O . ALA A 1 104 ? -0.671 9.801 12.259 1.00 98.00 104 ALA A O 1
ATOM 832 N N . ASN A 1 105 ? -2.533 9.108 11.230 1.00 98.06 105 ASN A N 1
ATOM 833 C CA . ASN A 1 105 ? -2.548 7.758 11.796 1.00 98.06 105 ASN A CA 1
ATOM 834 C C . ASN A 1 105 ? -2.019 6.688 10.824 1.00 98.06 105 ASN A C 1
ATOM 836 O O . ASN A 1 105 ? -2.242 5.495 11.052 1.00 98.06 105 ASN A O 1
ATOM 840 N N . VAL A 1 106 ? -1.354 7.102 9.748 1.00 98.31 106 VAL A N 1
ATOM 841 C CA . VAL A 1 106 ? -0.807 6.224 8.719 1.00 98.31 106 VAL A CA 1
ATOM 842 C C . VAL A 1 106 ? 0.701 6.411 8.631 1.00 98.31 106 VAL A C 1
ATOM 844 O O . VAL A 1 106 ? 1.182 7.492 8.301 1.00 98.31 106 VAL A O 1
ATOM 847 N N . ASP A 1 107 ? 1.431 5.322 8.845 1.00 96.81 107 ASP A N 1
ATOM 848 C CA . ASP A 1 107 ? 2.865 5.249 8.581 1.00 96.81 107 ASP A CA 1
ATOM 849 C C . ASP A 1 107 ? 3.111 4.581 7.219 1.00 96.81 107 ASP A C 1
ATOM 851 O O . ASP A 1 107 ? 2.329 3.735 6.773 1.00 96.81 107 ASP A O 1
ATOM 855 N N . PHE A 1 108 ? 4.218 4.926 6.562 1.00 96.38 108 PHE A N 1
ATOM 856 C CA . PHE A 1 108 ? 4.694 4.231 5.366 1.00 96.38 108 PHE A CA 1
ATOM 857 C C . PHE A 1 108 ? 6.126 3.755 5.543 1.00 96.38 108 PHE A C 1
ATOM 859 O O . PHE A 1 108 ? 6.966 4.443 6.122 1.00 96.38 108 PHE A O 1
ATOM 866 N N . MET A 1 109 ? 6.396 2.581 4.988 1.00 94.19 109 MET A N 1
ATOM 867 C CA . MET A 1 109 ? 7.693 1.945 5.031 1.00 94.19 109 MET A CA 1
ATOM 868 C C . MET A 1 109 ? 8.029 1.355 3.668 1.00 94.19 109 MET A C 1
ATOM 870 O O . MET A 1 109 ? 7.381 0.414 3.205 1.00 94.19 109 MET A O 1
ATOM 874 N N . GLN A 1 110 ? 9.079 1.889 3.046 1.00 93.56 110 GLN A N 1
ATOM 875 C CA . GLN A 1 110 ? 9.653 1.270 1.861 1.00 93.56 110 GLN A CA 1
ATOM 876 C C . GLN A 1 110 ? 10.478 0.049 2.282 1.00 93.56 110 GLN A C 1
ATOM 878 O O . GLN A 1 110 ? 11.439 0.192 3.039 1.00 93.56 110 GLN A O 1
ATOM 883 N N . ALA A 1 111 ? 10.118 -1.144 1.811 1.00 91.19 111 ALA A N 1
ATOM 884 C CA . ALA A 1 111 ? 10.818 -2.377 2.159 1.00 91.19 111 ALA A CA 1
ATOM 885 C C . ALA A 1 111 ? 10.773 -3.424 1.038 1.00 91.19 111 ALA A C 1
ATOM 887 O O . ALA A 1 111 ? 9.728 -3.688 0.442 1.00 91.19 111 ALA A O 1
ATOM 888 N N . ASP A 1 112 ? 11.908 -4.090 0.823 1.00 88.88 112 ASP A N 1
ATOM 889 C CA . ASP A 1 112 ? 11.971 -5.352 0.090 1.00 88.88 112 ASP A CA 1
ATOM 890 C C . ASP A 1 112 ? 11.623 -6.503 1.044 1.00 88.88 112 ASP A C 1
ATOM 892 O O . ASP A 1 112 ? 12.462 -6.988 1.803 1.00 88.88 112 ASP A O 1
ATOM 896 N N . LEU A 1 113 ? 10.377 -6.974 0.974 1.00 85.31 113 LEU A N 1
ATOM 897 C CA . LEU A 1 113 ? 9.896 -8.066 1.822 1.00 85.31 113 LEU A CA 1
ATOM 898 C C . LEU A 1 113 ? 10.545 -9.426 1.529 1.00 85.31 113 LEU A C 1
ATOM 900 O O . LEU A 1 113 ? 10.437 -10.332 2.355 1.00 85.31 113 LEU A O 1
ATOM 904 N N . SER A 1 114 ? 11.237 -9.592 0.397 1.00 82.50 114 SER A N 1
ATOM 905 C CA . SER A 1 114 ? 12.044 -10.792 0.148 1.00 82.50 114 SER A CA 1
ATOM 906 C C . SER A 1 114 ? 13.293 -10.846 1.034 1.00 82.50 114 SER A C 1
ATOM 908 O O . SER A 1 114 ? 13.787 -11.937 1.312 1.00 82.50 114 SER A O 1
ATOM 910 N N . GLN A 1 115 ? 13.748 -9.695 1.545 1.00 82.56 115 GLN A N 1
ATOM 911 C CA . GLN A 1 115 ? 14.817 -9.592 2.546 1.00 82.56 115 GLN A CA 1
ATOM 912 C C . GLN A 1 115 ? 14.292 -9.713 3.987 1.00 82.56 115 GLN A C 1
ATOM 914 O O . GLN A 1 115 ? 15.070 -9.646 4.938 1.00 82.56 115 GLN A O 1
ATOM 919 N N . GLY A 1 116 ? 12.982 -9.920 4.156 1.00 75.19 116 GLY A N 1
ATOM 920 C CA . GLY A 1 116 ? 12.306 -10.029 5.444 1.00 75.19 116 GLY A CA 1
ATOM 921 C C . GLY A 1 116 ? 11.415 -8.829 5.762 1.00 75.19 116 GLY A C 1
ATOM 922 O O . GLY A 1 116 ? 11.485 -7.775 5.133 1.00 75.19 116 GLY A O 1
ATOM 923 N N . PHE A 1 117 ? 10.551 -9.003 6.763 1.00 74.62 117 PHE A N 1
ATOM 924 C CA . PHE A 1 117 ? 9.846 -7.876 7.365 1.00 74.62 117 PHE A CA 1
ATOM 925 C C . PHE A 1 117 ? 10.806 -7.140 8.299 1.00 74.62 117 PHE A C 1
ATOM 927 O O . PHE A 1 117 ? 11.448 -7.796 9.126 1.00 74.62 117 PHE A O 1
ATOM 934 N N . PRO A 1 118 ? 10.910 -5.808 8.208 1.00 60.25 118 PRO A N 1
ATOM 935 C CA . PRO A 1 118 ? 11.658 -5.058 9.201 1.00 60.25 118 PRO A CA 1
ATOM 936 C C . PRO A 1 118 ? 11.044 -5.292 10.592 1.00 60.25 118 PRO A C 1
ATOM 938 O O . PRO A 1 118 ? 9.830 -5.508 10.704 1.00 60.25 118 PRO A O 1
ATOM 941 N N . PRO A 1 119 ? 11.883 -5.334 11.640 1.00 55.84 119 PRO A N 1
ATOM 942 C CA . PRO A 1 119 ? 11.434 -5.618 12.995 1.00 55.84 119 PRO A CA 1
ATOM 943 C C . PRO A 1 119 ? 10.406 -4.577 13.460 1.00 55.84 119 PRO A C 1
ATOM 945 O O . PRO A 1 119 ? 10.511 -3.402 13.108 1.00 55.84 119 PRO A O 1
ATOM 948 N N . ALA A 1 120 ? 9.409 -5.061 14.209 1.00 49.38 120 ALA A N 1
ATOM 949 C CA . ALA A 1 120 ? 8.309 -4.275 14.770 1.00 49.38 120 ALA A CA 1
ATOM 950 C C . ALA A 1 120 ? 8.772 -3.206 15.768 1.00 49.38 120 ALA A C 1
ATOM 952 O O . ALA A 1 120 ? 9.790 -3.446 16.459 1.00 49.38 120 ALA A O 1
#

pLDDT: mean 84.43, std 15.76, range [38.81, 98.31]

Sequence (120 aa):
MLAFIQGILRRKKDRVRVAQRHAVGGFNEINTAAYYEHHHHTSQKYQDNNWLVDDIGILRKITDGIVCEIGCGNSKFLHQGAPHFRKMLGVDWAVTPGTQNLPANVDFMQADLSQGFPPA